Protein AF-A0A0S8JSH7-F1 (afdb_monomer)

Foldseek 3Di:
DVVVVVVVVVVVVVVVVPPDPPPPPPCPVVVVVVVVVVCVVVDDPPPPPPADPLRVVLVVLVVVLVVCCVLLPDPDPPPPPPPVCVVDVDPDPDDNDPCVVVCPDDDDSVRVNVVSCVVSVVVSVVSVVVRVVVVVVVVVVVD

Mean predicted aligned error: 18.82 Å

Sequence (143 aa):
MTARIKKEDQLISGIMKDYEMSNPPEDFTAKVMERVELESVAPVFLTKPLISRAGWIGISISIIILILIILLGPSGESSSQSWWSETLDWKFSLPEINLEKWRIIDFSNSTLTWIILGSGGILLLAMIERWIEENRFRQTLFL

Radius of gyration: 32.91 Å; Cα contacts (8 Å, |Δi|>4): 30; chains: 1; bounding box: 76×32×81 Å

Solvent-accessible surface area (backbone atoms only — not comparable to full-atom values): 8940 Å² total; per-residue (Å²): 118,72,72,56,57,55,51,53,50,51,51,51,54,49,56,59,66,71,47,72,82,69,76,71,60,92,56,46,66,56,55,49,49,51,50,48,52,63,54,64,67,47,75,66,82,73,79,69,66,95,61,54,75,63,50,55,51,47,53,53,51,53,53,51,53,53,51,48,50,67,74,50,44,74,90,58,97,66,92,66,74,56,74,61,65,81,74,43,95,69,87,76,83,69,80,84,74,75,56,74,86,72,59,88,64,96,67,55,52,66,59,49,49,53,51,49,51,54,54,49,50,54,51,48,51,56,40,52,52,53,41,50,50,60,53,51,58,65,56,66,78,77,115

pLDDT: mean 70.94, std 11.71, range [41.5, 87.56]

Secondary structure (DSSP, 8-state):
-HHHHHHHHHHHHHHHHHS--PPPPTTHHHHHHHHHHHHHTS-------SS-HHHHHHHHHHHHHHHHHHHHS--SSSS---HHHHH-----------GGGG-SS---HHHHHHHHHHHHHHHHHHHHHHHHHHHHHHHHTT-

Structure (mmCIF, N/CA/C/O backbone):
data_AF-A0A0S8JSH7-F1
#
_entry.id   AF-A0A0S8JSH7-F1
#
loop_
_atom_site.group_PDB
_atom_site.id
_atom_site.type_symbol
_atom_site.label_atom_id
_atom_site.label_alt_id
_atom_site.label_comp_id
_atom_site.label_asym_id
_atom_site.label_entity_id
_atom_site.label_seq_id
_atom_site.pdbx_PDB_ins_code
_atom_site.Cartn_x
_atom_site.Cartn_y
_atom_site.Cartn_z
_atom_site.occupancy
_atom_site.B_iso_or_equiv
_atom_site.auth_seq_id
_atom_site.auth_comp_id
_atom_site.auth_asym_id
_atom_site.auth_atom_id
_atom_site.pdbx_PDB_model_num
ATOM 1 N N . MET A 1 1 ? -10.795 -20.286 48.561 1.00 56.12 1 MET A N 1
ATOM 2 C CA . MET A 1 1 ? -11.539 -19.245 47.813 1.00 56.12 1 MET A CA 1
ATOM 3 C C . MET A 1 1 ? -12.968 -19.696 47.491 1.00 56.12 1 MET A C 1
ATOM 5 O O . MET A 1 1 ? -13.906 -18.994 47.833 1.00 56.12 1 MET A O 1
ATOM 9 N N . THR A 1 2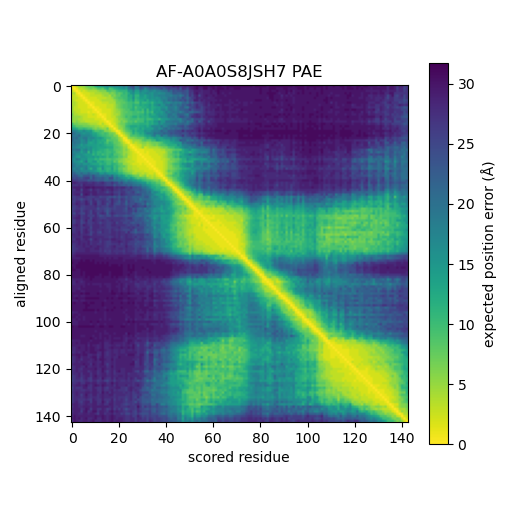 ? -13.150 -20.921 46.993 1.00 69.06 2 THR A N 1
ATOM 10 C CA . THR A 1 2 ? -14.439 -21.570 46.656 1.00 69.06 2 THR A CA 1
ATOM 11 C C . THR A 1 2 ? -15.473 -21.639 47.791 1.00 69.06 2 THR A C 1
ATOM 13 O O . THR A 1 2 ? -16.671 -21.565 47.544 1.00 69.06 2 THR A O 1
ATOM 16 N N . ALA A 1 3 ? -15.035 -21.741 49.051 1.00 72.81 3 ALA A N 1
ATOM 17 C CA . ALA A 1 3 ? -15.938 -21.842 50.202 1.00 72.81 3 ALA A CA 1
ATOM 18 C C . ALA A 1 3 ? -16.664 -20.531 50.564 1.00 72.81 3 ALA A C 1
ATOM 20 O O . ALA A 1 3 ? -17.693 -20.591 51.229 1.00 72.81 3 ALA A O 1
ATOM 21 N N . ARG A 1 4 ? -16.144 -19.359 50.161 1.00 73.25 4 ARG A N 1
ATOM 22 C CA . ARG A 1 4 ? -16.824 -18.067 50.384 1.00 73.25 4 ARG A CA 1
ATOM 23 C C . ARG A 1 4 ? -17.927 -17.843 49.355 1.00 73.25 4 ARG A C 1
ATOM 25 O O . ARG A 1 4 ? -19.059 -17.617 49.756 1.00 73.25 4 ARG A O 1
ATOM 32 N N . ILE A 1 5 ? -17.612 -18.085 48.081 1.00 77.69 5 ILE A N 1
ATOM 33 C CA . ILE A 1 5 ? -18.564 -18.030 46.960 1.00 77.69 5 ILE A CA 1
ATOM 34 C C . ILE A 1 5 ? -19.785 -18.903 47.264 1.00 77.69 5 ILE A C 1
ATOM 36 O O . ILE A 1 5 ? -20.910 -18.442 47.173 1.00 77.69 5 ILE A O 1
ATOM 40 N N . LYS A 1 6 ? -19.576 -20.137 47.745 1.00 78.19 6 LYS A N 1
ATOM 41 C CA . LYS A 1 6 ? -20.679 -21.046 48.089 1.00 78.19 6 LYS A CA 1
ATOM 42 C C . LYS A 1 6 ? -21.586 -20.522 49.214 1.00 78.19 6 LYS A C 1
ATOM 44 O O . LYS A 1 6 ? -22.777 -20.802 49.203 1.00 78.19 6 LYS A O 1
ATOM 49 N N . LYS A 1 7 ? -21.034 -19.796 50.192 1.00 78.81 7 LYS A N 1
ATOM 50 C CA . LYS A 1 7 ? -21.813 -19.219 51.301 1.00 78.81 7 LYS A CA 1
ATOM 51 C C . LYS A 1 7 ? -22.594 -17.987 50.858 1.00 78.81 7 LYS A C 1
ATOM 53 O O . LYS A 1 7 ? -23.730 -17.821 51.278 1.00 78.81 7 LYS A O 1
ATOM 58 N N . GLU A 1 8 ? -21.989 -17.154 50.019 1.00 80.94 8 GLU A N 1
ATOM 59 C CA . GLU A 1 8 ? -22.630 -15.977 49.425 1.00 80.94 8 GLU A CA 1
ATOM 60 C C . GLU A 1 8 ? -23.779 -16.397 48.504 1.00 80.94 8 GLU A C 1
ATOM 62 O O . GLU A 1 8 ? -24.885 -15.884 48.634 1.00 80.94 8 GLU A O 1
ATOM 67 N N . ASP A 1 9 ? -23.559 -17.414 47.674 1.00 81.81 9 ASP A N 1
ATOM 68 C CA . ASP A 1 9 ? -24.564 -17.972 46.766 1.00 81.81 9 ASP A CA 1
ATOM 69 C C . ASP A 1 9 ? -25.738 -18.606 47.533 1.00 81.81 9 ASP A C 1
ATOM 71 O O . ASP A 1 9 ? -26.906 -18.387 47.217 1.00 81.81 9 ASP A O 1
ATOM 75 N N . GLN A 1 10 ? -25.447 -19.310 48.635 1.00 83.25 10 GLN A N 1
ATOM 76 C CA . GLN A 1 10 ? -26.478 -19.828 49.539 1.00 83.25 10 GLN A CA 1
ATOM 77 C C . GLN A 1 10 ? -27.281 -18.710 50.215 1.00 83.25 10 GLN A C 1
ATOM 79 O O . GLN A 1 10 ? -28.500 -18.835 50.334 1.00 83.25 10 GLN A O 1
ATOM 84 N N . LEU A 1 11 ? -26.626 -17.617 50.616 1.00 81.94 11 LEU A N 1
ATOM 85 C CA . LEU A 1 11 ? -27.289 -16.459 51.216 1.00 81.94 11 LEU A CA 1
ATOM 86 C C . LEU A 1 11 ? -28.232 -15.780 50.212 1.00 81.94 11 LEU A C 1
ATOM 88 O O . LEU A 1 11 ? -29.386 -15.509 50.535 1.00 81.94 11 LEU A O 1
ATOM 92 N N . ILE A 1 12 ? -27.761 -15.571 48.980 1.00 81.44 12 ILE A N 1
ATOM 93 C CA . ILE A 1 12 ? -28.540 -14.977 47.886 1.00 81.44 12 ILE A CA 1
ATOM 94 C C . ILE A 1 12 ? -29.728 -15.876 47.527 1.00 81.44 12 ILE A C 1
ATOM 96 O O . ILE A 1 12 ? -30.850 -15.388 47.407 1.00 81.44 12 ILE A O 1
ATOM 100 N N . SER A 1 13 ? -29.509 -17.192 47.434 1.00 77.56 13 SER A N 1
ATOM 101 C CA . SER A 1 13 ? -30.575 -18.158 47.144 1.00 77.56 13 SER A CA 1
ATOM 102 C C . SER A 1 13 ? -31.654 -18.201 48.232 1.00 77.56 13 SER A C 1
ATOM 104 O O . SER A 1 13 ? -32.827 -18.376 47.915 1.00 77.56 13 SER A O 1
ATOM 106 N N . GLY A 1 14 ? -31.276 -18.004 49.503 1.00 78.50 14 GLY A N 1
ATOM 107 C CA . GLY A 1 14 ? -32.216 -17.908 50.622 1.00 78.50 14 GLY A CA 1
ATOM 108 C C . GLY A 1 14 ? -33.078 -16.652 50.524 1.00 78.50 14 GLY A C 1
ATOM 109 O O . GLY A 1 14 ? -34.299 -16.742 50.552 1.00 78.50 14 GLY A O 1
ATOM 110 N N . ILE A 1 15 ? -32.449 -15.499 50.281 1.00 78.81 15 ILE A N 1
ATOM 111 C CA . ILE A 1 15 ? -33.152 -14.216 50.127 1.00 78.81 15 ILE A CA 1
ATOM 112 C C . ILE A 1 15 ? -34.106 -14.242 48.921 1.00 78.81 15 ILE A C 1
ATOM 114 O O . ILE A 1 15 ? -35.228 -13.752 49.014 1.00 78.81 15 ILE A O 1
ATOM 118 N N . MET A 1 16 ? -33.689 -14.836 47.797 1.00 73.50 16 MET A N 1
ATOM 119 C CA . MET A 1 16 ? -34.543 -14.997 46.611 1.00 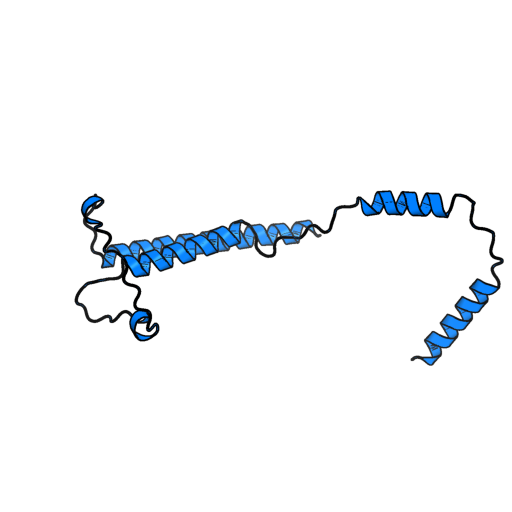73.50 16 MET A CA 1
ATOM 120 C C . MET A 1 16 ? -35.715 -15.953 46.837 1.00 73.50 16 MET A C 1
ATOM 122 O O . MET A 1 16 ? -36.757 -15.785 46.214 1.00 73.50 16 MET A O 1
ATOM 126 N N . LYS A 1 17 ? -35.546 -16.961 47.697 1.00 73.38 17 LYS A N 1
ATOM 127 C CA . LYS A 1 17 ? -36.601 -17.921 48.035 1.00 73.38 17 LYS A CA 1
ATOM 128 C C . LYS A 1 17 ? -37.638 -17.330 48.993 1.00 73.38 17 LYS A C 1
ATOM 130 O O . LYS A 1 17 ? -38.802 -17.712 48.916 1.00 73.38 17 LYS A O 1
ATOM 135 N N . ASP A 1 18 ? -37.207 -16.422 49.867 1.00 67.75 18 ASP A N 1
ATOM 136 C CA . ASP A 1 18 ? -38.059 -15.752 50.857 1.00 67.75 18 ASP A CA 1
ATOM 137 C C . ASP A 1 18 ? -38.806 -14.537 50.276 1.00 67.75 18 ASP A C 1
ATOM 139 O O . ASP A 1 18 ? -39.801 -14.090 50.846 1.00 67.75 18 ASP A O 1
ATOM 143 N N . TYR A 1 19 ? -38.372 -14.019 49.122 1.00 66.69 19 TYR A N 1
ATOM 144 C CA . TYR A 1 19 ? -39.201 -13.140 48.304 1.00 66.69 19 TYR A CA 1
ATOM 145 C C . TYR A 1 19 ? -40.306 -13.983 47.661 1.00 66.69 19 TYR A C 1
ATOM 147 O O . TYR A 1 19 ? -40.062 -14.726 46.710 1.00 66.69 19 TYR A O 1
ATOM 155 N N . GLU A 1 20 ? -41.531 -13.875 48.183 1.00 62.22 20 GLU A N 1
ATOM 156 C CA . GLU A 1 20 ? -42.716 -14.373 47.487 1.00 62.22 20 GLU A CA 1
ATOM 157 C C . GLU A 1 20 ? -42.661 -13.882 46.039 1.00 62.22 20 GLU A C 1
ATOM 159 O O . GLU A 1 20 ? -42.461 -12.691 45.785 1.00 62.22 20 GLU A O 1
ATOM 164 N N . MET A 1 21 ? -42.785 -14.819 45.095 1.00 60.09 21 MET A N 1
ATOM 165 C CA . MET A 1 21 ? -42.873 -14.534 43.668 1.00 60.09 21 MET A CA 1
ATOM 166 C C . MET A 1 21 ? -44.140 -13.712 43.439 1.00 60.09 21 MET A C 1
ATOM 168 O O . MET A 1 21 ? -45.200 -14.253 43.125 1.00 60.09 21 MET A O 1
ATOM 172 N N . SER A 1 22 ? -44.054 -12.398 43.643 1.00 60.84 22 SER A N 1
ATOM 173 C CA . SER A 1 22 ? -45.058 -11.474 43.158 1.00 60.84 22 SER A CA 1
ATOM 174 C C . SER A 1 22 ? -45.119 -11.719 41.662 1.00 60.84 22 SER A C 1
ATOM 176 O O . SER A 1 22 ? -44.111 -11.635 40.957 1.00 60.84 22 SER A O 1
ATOM 178 N N . ASN A 1 23 ? -46.287 -12.180 41.216 1.00 65.62 23 ASN A N 1
ATOM 179 C CA . ASN A 1 23 ? -46.502 -12.527 39.826 1.00 65.62 23 ASN A CA 1
ATOM 180 C C . ASN A 1 23 ? -45.998 -11.334 39.001 1.00 65.62 23 ASN A C 1
ATOM 182 O O . ASN A 1 23 ? -46.407 -10.201 39.299 1.00 65.62 23 ASN A O 1
ATOM 186 N N . PRO A 1 24 ? -45.054 -11.534 38.063 1.00 68.25 24 PRO A N 1
ATOM 187 C CA . PRO A 1 24 ? -44.576 -10.426 37.262 1.00 68.25 24 PRO A CA 1
ATOM 188 C C . PRO A 1 24 ? -45.799 -9.753 36.627 1.00 68.25 24 PRO A C 1
ATOM 190 O O . PRO A 1 24 ? -46.766 -10.448 36.298 1.00 68.25 24 PRO A O 1
ATOM 193 N N . PRO A 1 25 ? -45.800 -8.416 36.485 1.00 76.25 25 PRO A N 1
ATOM 194 C CA . PRO A 1 25 ? -46.873 -7.729 35.778 1.00 76.25 25 PRO A CA 1
ATOM 195 C C . PRO A 1 25 ? -47.149 -8.444 34.451 1.00 76.25 25 PRO A C 1
ATOM 197 O O . PRO A 1 25 ? -46.194 -8.864 33.799 1.00 76.25 25 PRO A O 1
ATOM 200 N N . GLU A 1 26 ? -48.413 -8.586 34.048 1.00 78.81 26 GLU A N 1
ATOM 201 C CA . GLU A 1 26 ? -48.790 -9.352 32.842 1.00 78.81 26 GLU A CA 1
ATOM 202 C C . GLU A 1 26 ? -48.011 -8.895 31.590 1.00 78.81 26 GLU A C 1
ATOM 204 O O . GLU A 1 26 ? -47.630 -9.707 30.749 1.00 78.81 26 GLU A O 1
ATOM 209 N N . ASP A 1 27 ? -47.643 -7.610 31.543 1.00 80.75 27 ASP A N 1
ATOM 210 C CA . ASP A 1 27 ? -46.872 -6.988 30.463 1.00 80.75 27 ASP A CA 1
ATOM 211 C C . ASP A 1 27 ? -45.346 -7.003 30.662 1.00 80.75 27 ASP A C 1
ATOM 213 O O . ASP A 1 27 ? -44.620 -6.349 29.913 1.00 80.75 27 ASP A O 1
ATOM 217 N N . PHE A 1 28 ? -44.814 -7.684 31.679 1.00 79.50 28 PHE A N 1
ATOM 218 C CA . PHE A 1 28 ? -43.373 -7.699 31.956 1.00 79.50 28 PHE A CA 1
ATOM 219 C C . PHE A 1 28 ? -42.592 -8.248 30.764 1.00 79.50 28 PHE A C 1
ATOM 221 O O . PHE A 1 28 ? -41.678 -7.595 30.261 1.00 79.50 28 PHE A O 1
ATOM 228 N N . THR A 1 29 ? -42.997 -9.416 30.268 1.00 84.75 29 THR A N 1
ATOM 229 C CA . THR A 1 29 ? -42.349 -10.045 29.115 1.00 84.75 29 THR A CA 1
ATOM 230 C C . THR A 1 29 ? -42.527 -9.201 27.857 1.00 84.75 29 THR A C 1
ATOM 232 O O . THR A 1 29 ? -41.574 -9.060 27.099 1.00 84.75 29 THR A O 1
ATOM 235 N N . ALA A 1 30 ? -43.695 -8.577 27.668 1.00 84.06 30 ALA A N 1
ATOM 236 C CA . ALA A 1 30 ? -43.943 -7.680 26.540 1.00 84.06 30 ALA A CA 1
ATOM 237 C C . ALA A 1 30 ? -43.017 -6.452 26.576 1.00 84.06 30 ALA A C 1
ATOM 239 O O . ALA A 1 30 ? -42.362 -6.160 25.583 1.00 84.06 30 ALA A O 1
ATOM 240 N N . LYS A 1 31 ? -42.869 -5.793 27.732 1.00 84.00 31 LYS A N 1
ATOM 241 C CA . LYS A 1 31 ? -41.975 -4.633 27.910 1.00 84.00 31 LYS A CA 1
ATOM 242 C C . LYS A 1 31 ? -40.495 -4.987 27.805 1.00 84.00 31 LYS A C 1
ATOM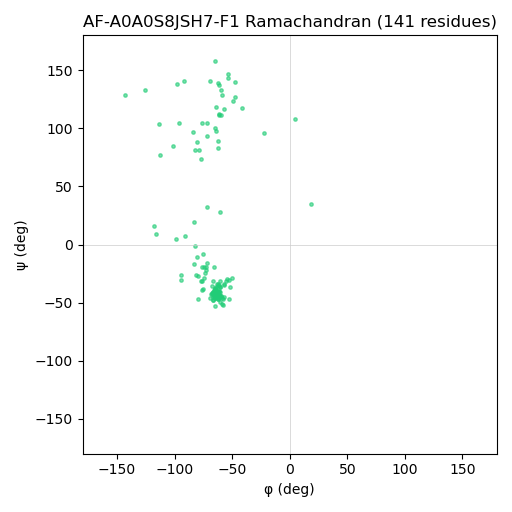 244 O O . LYS A 1 31 ? -39.703 -4.172 27.336 1.00 84.00 31 LYS A O 1
ATOM 249 N N . VAL A 1 32 ? -40.100 -6.170 28.276 1.00 85.38 32 VAL A N 1
ATOM 250 C CA . VAL A 1 32 ? -38.720 -6.652 28.134 1.00 85.38 32 VAL A CA 1
ATOM 251 C C . VAL A 1 32 ? -38.429 -6.964 26.669 1.00 85.38 32 VAL A C 1
ATOM 253 O O . VAL A 1 32 ? -37.414 -6.503 26.162 1.00 85.38 32 VAL A O 1
ATOM 256 N N . MET A 1 33 ? -39.328 -7.666 25.974 1.00 83.62 33 MET A N 1
ATOM 257 C CA . MET A 1 33 ? -39.176 -7.962 24.547 1.00 83.62 33 MET A CA 1
ATOM 258 C C . MET A 1 33 ? -39.206 -6.700 23.688 1.00 83.62 33 MET A C 1
ATOM 260 O O . MET A 1 33 ? -38.372 -6.577 22.806 1.00 83.62 33 MET A O 1
ATOM 264 N N . GLU A 1 34 ? -40.068 -5.728 23.987 1.00 85.31 34 GLU A N 1
ATOM 265 C CA . GLU A 1 34 ? -40.101 -4.432 23.297 1.00 85.31 34 GLU A CA 1
ATOM 266 C C . GLU A 1 34 ? -38.761 -3.692 23.430 1.00 85.31 34 GLU A C 1
ATOM 268 O O . GLU A 1 34 ? -38.219 -3.189 22.448 1.00 85.31 34 GLU A O 1
ATOM 273 N N . ARG A 1 35 ? -38.167 -3.673 24.631 1.00 81.19 35 ARG A N 1
ATOM 274 C CA . ARG A 1 35 ? -36.837 -3.075 24.844 1.00 81.19 35 ARG A CA 1
ATOM 275 C C . ARG A 1 35 ? -35.728 -3.855 24.153 1.00 81.19 35 ARG A C 1
ATOM 277 O O . ARG A 1 35 ? -34.852 -3.239 23.560 1.00 81.19 35 ARG A O 1
ATOM 284 N N . VAL A 1 36 ? -35.772 -5.184 24.206 1.00 80.06 36 VAL A N 1
ATOM 285 C CA . VAL A 1 36 ? -34.800 -6.048 23.526 1.00 80.06 36 VAL A CA 1
ATOM 286 C C . VAL A 1 36 ? -34.913 -5.897 22.015 1.00 80.06 36 VAL A C 1
ATOM 288 O O . VAL A 1 36 ? -33.889 -5.863 21.351 1.00 80.06 36 VAL A O 1
ATOM 291 N N . GLU A 1 37 ? -36.111 -5.747 21.457 1.00 79.00 37 GLU A N 1
ATOM 292 C CA . GLU A 1 37 ? -36.309 -5.490 20.031 1.00 79.00 37 GLU A CA 1
ATOM 293 C C . GLU A 1 37 ? -35.761 -4.113 19.645 1.00 79.00 37 GLU A C 1
ATOM 295 O O . GLU A 1 37 ? -34.958 -4.027 18.716 1.00 79.00 37 GLU A O 1
ATOM 300 N N . LEU A 1 38 ? -36.079 -3.060 20.407 1.00 75.25 38 LEU A N 1
ATOM 301 C CA . LEU A 1 38 ? -35.540 -1.711 20.189 1.00 75.25 38 LEU A CA 1
ATOM 302 C C . LEU A 1 38 ? -34.005 -1.655 20.316 1.00 75.25 38 LEU A C 1
ATOM 304 O O . LEU A 1 38 ? -33.354 -0.947 19.547 1.00 75.25 38 LEU A O 1
ATOM 308 N N . GLU A 1 39 ? -33.416 -2.420 21.239 1.00 67.12 39 GLU A N 1
ATOM 309 C CA . GLU A 1 39 ? -31.961 -2.538 21.410 1.00 67.12 39 GLU A CA 1
ATOM 310 C C . GLU A 1 39 ? -31.311 -3.520 20.420 1.00 67.12 39 GLU A C 1
ATOM 312 O O . GLU A 1 39 ? -30.152 -3.341 20.065 1.00 67.12 39 GLU A O 1
ATOM 317 N N . SER A 1 40 ? -32.027 -4.521 19.901 1.00 59.28 40 SER A N 1
ATOM 318 C CA . SER A 1 40 ? -31.528 -5.450 18.867 1.00 59.28 40 SER A CA 1
ATOM 319 C C . SER A 1 40 ? -31.414 -4.798 17.488 1.00 59.28 40 SER A C 1
ATOM 321 O O . SER A 1 40 ? -30.682 -5.281 16.623 1.00 59.28 40 SER A O 1
ATOM 323 N N . VAL A 1 41 ? -32.114 -3.675 17.299 1.00 58.62 41 VAL A N 1
ATOM 324 C CA . VAL A 1 41 ? -31.952 -2.774 16.152 1.00 58.62 41 VAL A CA 1
ATOM 325 C C . VAL A 1 41 ? -30.736 -1.850 16.346 1.00 58.62 41 VAL A C 1
ATOM 327 O O . VAL A 1 41 ? -30.293 -1.212 15.386 1.00 58.62 41 VAL A O 1
ATOM 330 N N . ALA A 1 42 ? -30.130 -1.803 17.545 1.00 60.00 42 ALA A N 1
ATOM 331 C CA . ALA A 1 42 ? -28.834 -1.157 17.728 1.00 60.00 42 ALA A CA 1
ATOM 332 C C . ALA A 1 42 ? -27.790 -1.872 16.856 1.00 60.00 42 ALA A C 1
ATOM 334 O O . ALA A 1 42 ? -27.810 -3.097 16.715 1.00 60.00 42 ALA A O 1
ATOM 335 N N . PRO A 1 43 ? -26.925 -1.099 16.185 1.00 53.50 43 PRO A N 1
ATOM 336 C CA . PRO A 1 43 ? -26.390 -1.465 14.891 1.00 53.50 43 PRO A CA 1
ATOM 337 C C . PRO A 1 43 ? -25.593 -2.757 14.988 1.00 53.50 43 PRO A C 1
ATOM 339 O O . PRO A 1 43 ? -24.525 -2.797 15.604 1.00 53.50 43 PRO A O 1
ATOM 342 N N . VAL A 1 44 ? -26.153 -3.787 14.341 1.00 55.97 44 VAL A N 1
ATOM 343 C CA . VAL A 1 44 ? -25.471 -4.820 13.556 1.00 55.97 44 VAL A CA 1
ATOM 344 C C . VAL A 1 44 ? -23.973 -4.637 13.663 1.00 55.97 44 VAL A C 1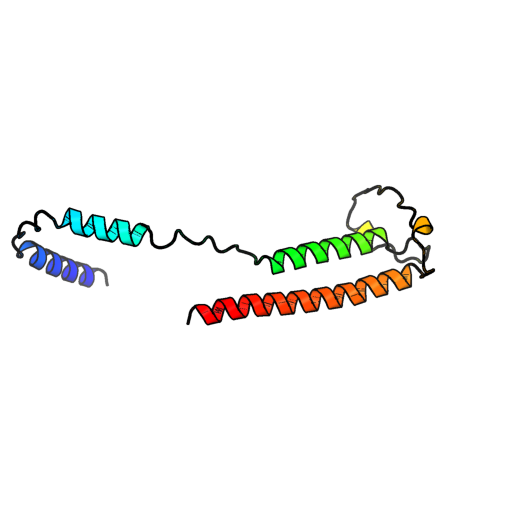
ATOM 346 O O . VAL A 1 44 ? -23.471 -3.665 13.098 1.00 55.97 44 VAL A O 1
ATOM 349 N N . PHE A 1 45 ? -23.306 -5.540 14.394 1.00 53.88 45 PHE A N 1
ATOM 350 C CA . PHE A 1 45 ? -21.855 -5.693 14.438 1.00 53.88 45 PHE A CA 1
ATOM 351 C C . PHE A 1 45 ? -21.239 -5.103 13.176 1.00 53.88 45 PHE A C 1
ATOM 353 O O . PHE A 1 45 ? -21.245 -5.737 12.120 1.00 53.88 45 PHE A O 1
ATOM 360 N N . LEU A 1 46 ? -20.788 -3.849 13.270 1.00 59.28 46 LEU A N 1
ATOM 361 C CA . LEU A 1 46 ? -20.112 -3.188 12.176 1.00 59.28 46 LEU A CA 1
ATOM 362 C C . LEU A 1 46 ? -18.851 -4.011 12.006 1.00 59.28 46 LEU A C 1
ATOM 364 O O . LEU A 1 46 ? -17.909 -3.868 12.786 1.00 59.28 46 LEU A O 1
ATOM 368 N N . THR A 1 47 ? -18.868 -4.936 11.046 1.00 60.44 47 THR A N 1
ATOM 369 C CA . THR A 1 47 ? -17.706 -5.720 10.658 1.00 60.44 47 THR A CA 1
ATOM 370 C C . THR A 1 47 ? -16.695 -4.712 10.153 1.00 60.44 47 THR A C 1
ATOM 372 O O . THR A 1 47 ? -16.710 -4.304 8.990 1.00 60.44 47 THR A O 1
ATOM 375 N N . LYS A 1 48 ? -15.885 -4.207 11.082 1.00 62.50 48 LYS A N 1
ATOM 376 C CA . LYS A 1 48 ? -14.878 -3.200 10.817 1.00 62.50 48 LYS A CA 1
ATOM 377 C C . LYS A 1 48 ? -13.888 -3.878 9.875 1.00 62.50 48 LYS A C 1
ATOM 379 O O . LYS A 1 48 ? -13.330 -4.911 10.249 1.00 62.50 48 LYS A O 1
ATOM 384 N N . PRO A 1 49 ? -13.709 -3.374 8.646 1.00 67.00 49 PRO A N 1
ATOM 385 C CA . PRO A 1 49 ? -12.791 -4.008 7.716 1.00 67.00 49 PRO A CA 1
ATOM 386 C C . PRO A 1 49 ? -11.394 -4.020 8.350 1.00 67.00 49 PRO A C 1
ATOM 388 O O . PRO A 1 49 ? -10.933 -2.979 8.822 1.00 67.00 49 PRO A O 1
ATOM 391 N N . LEU A 1 50 ? -10.749 -5.197 8.388 1.00 70.19 50 LEU A N 1
ATOM 392 C CA . LEU A 1 50 ? -9.431 -5.400 9.017 1.00 70.19 50 LEU A CA 1
ATOM 393 C C . LEU A 1 50 ? -8.368 -4.435 8.471 1.00 70.19 50 LEU A C 1
ATOM 395 O O . LEU A 1 50 ? -7.444 -4.059 9.184 1.00 70.19 50 LEU A O 1
ATOM 399 N N . ILE A 1 51 ? -8.512 -4.030 7.209 1.00 72.94 51 ILE A N 1
ATOM 400 C CA . ILE A 1 51 ? -7.637 -3.087 6.520 1.00 72.94 51 ILE A CA 1
ATOM 401 C C . ILE A 1 51 ? -8.494 -1.960 5.948 1.00 72.94 51 ILE A C 1
ATOM 403 O O . ILE A 1 51 ? -9.530 -2.201 5.321 1.00 72.94 51 ILE A O 1
ATOM 407 N N . SER A 1 52 ? -8.061 -0.716 6.171 1.00 78.31 52 SER A N 1
ATOM 408 C CA . SER A 1 52 ? -8.726 0.452 5.598 1.00 78.31 52 SER A CA 1
ATOM 409 C C . SER A 1 52 ? -8.624 0.442 4.072 1.00 78.31 52 SER A C 1
ATOM 411 O O . SER A 1 52 ? -7.728 -0.166 3.486 1.00 78.31 52 SER A O 1
ATOM 413 N N . ARG A 1 53 ? -9.535 1.149 3.397 1.00 78.31 53 ARG A N 1
ATOM 414 C CA . ARG A 1 53 ? -9.491 1.271 1.931 1.00 78.31 53 ARG A CA 1
ATOM 415 C C . ARG A 1 53 ? -8.152 1.860 1.463 1.00 78.31 53 ARG A C 1
ATOM 417 O O . ARG A 1 53 ? -7.631 1.421 0.446 1.00 78.31 53 ARG A O 1
ATOM 424 N N . ALA A 1 54 ? -7.563 2.781 2.232 1.00 77.75 54 ALA A N 1
ATOM 425 C CA . ALA A 1 54 ? -6.243 3.338 1.939 1.00 77.75 54 ALA A CA 1
ATOM 426 C C . ALA A 1 54 ? -5.122 2.288 2.029 1.00 77.75 54 ALA A C 1
ATOM 428 O O . ALA A 1 54 ? -4.245 2.265 1.169 1.00 77.75 54 ALA A O 1
ATOM 429 N N . GLY A 1 55 ? -5.185 1.375 3.006 1.00 79.56 55 GLY A N 1
ATOM 430 C CA . GLY A 1 55 ? -4.228 0.269 3.112 1.00 79.56 55 GLY A CA 1
ATOM 431 C C . GLY A 1 55 ? -4.243 -0.643 1.881 1.00 79.56 55 GLY A C 1
ATOM 432 O O . GLY A 1 55 ? -3.188 -0.996 1.361 1.00 79.56 55 GLY A O 1
ATOM 433 N N . TRP A 1 56 ? -5.430 -0.945 1.345 1.00 84.62 56 TRP A N 1
ATOM 434 C CA . TRP A 1 56 ? -5.565 -1.709 0.097 1.00 84.62 56 TRP A CA 1
ATOM 435 C C . TRP A 1 56 ? -4.965 -0.997 -1.118 1.00 84.62 56 TRP A C 1
ATOM 437 O O . TRP A 1 56 ? -4.303 -1.636 -1.936 1.00 84.62 56 TRP A O 1
ATOM 447 N N . ILE A 1 57 ? -5.150 0.322 -1.225 1.00 84.31 57 ILE A N 1
ATOM 448 C CA . ILE A 1 57 ? -4.535 1.116 -2.295 1.00 84.31 57 ILE A CA 1
ATOM 449 C C . ILE A 1 57 ? -2.998 1.070 -2.189 1.00 84.31 57 ILE A C 1
ATOM 451 O O . ILE A 1 57 ? -2.328 0.864 -3.202 1.00 84.31 57 ILE A O 1
ATOM 455 N N . GLY A 1 58 ? -2.436 1.200 -0.983 1.00 84.00 58 GLY A N 1
ATOM 456 C CA . GLY A 1 58 ? -0.986 1.126 -0.771 1.00 84.00 58 GLY A CA 1
ATOM 457 C C . GLY A 1 58 ? -0.396 -0.230 -1.172 1.00 84.00 58 GLY A C 1
ATOM 458 O O . GLY A 1 58 ? 0.614 -0.284 -1.876 1.00 84.00 58 GLY A O 1
ATOM 459 N N . ILE A 1 59 ? -1.069 -1.326 -0.805 1.00 85.25 59 ILE A N 1
ATOM 460 C CA . ILE A 1 59 ? -0.676 -2.691 -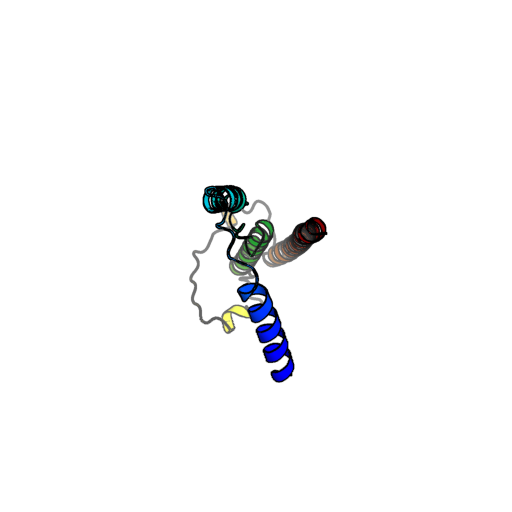1.196 1.00 85.25 59 ILE A CA 1
ATOM 461 C C . ILE A 1 59 ? -0.703 -2.843 -2.722 1.00 85.25 59 ILE A C 1
ATOM 463 O O . ILE A 1 59 ? 0.259 -3.338 -3.309 1.00 85.25 59 ILE A O 1
ATOM 467 N N . SER A 1 60 ? -1.768 -2.371 -3.376 1.00 85.81 60 SER A N 1
ATOM 468 C CA . SER A 1 60 ? -1.894 -2.441 -4.835 1.00 85.81 60 SER A CA 1
ATOM 469 C C . SER A 1 60 ? -0.763 -1.698 -5.547 1.00 85.81 60 SER A C 1
ATOM 471 O O . SER A 1 60 ? -0.205 -2.213 -6.512 1.00 85.81 60 SER A O 1
ATOM 473 N N . ILE A 1 61 ? -0.416 -0.496 -5.085 1.00 85.56 61 ILE A N 1
ATOM 474 C CA . ILE A 1 61 ? 0.644 0.318 -5.693 1.00 85.56 61 ILE A CA 1
ATOM 475 C C . ILE A 1 61 ? 2.012 -0.338 -5.508 1.00 85.56 61 ILE A C 1
ATOM 477 O O . ILE A 1 61 ? 2.792 -0.389 -6.456 1.00 85.56 61 ILE A O 1
ATOM 481 N N . SER A 1 62 ? 2.278 -0.896 -4.326 1.00 83.00 62 SER A N 1
ATOM 482 C CA . SER A 1 62 ? 3.520 -1.626 -4.050 1.00 83.00 62 SER A CA 1
ATOM 483 C C . SER A 1 62 ? 3.723 -2.794 -5.021 1.00 83.00 62 SER A C 1
ATOM 485 O O . SER A 1 62 ? 4.792 -2.941 -5.615 1.00 83.00 62 SER A O 1
ATOM 487 N N . ILE A 1 63 ? 2.664 -3.572 -5.266 1.00 87.56 63 ILE A N 1
ATOM 488 C CA . ILE A 1 63 ? 2.693 -4.686 -6.222 1.00 87.56 63 ILE A CA 1
ATOM 489 C C . ILE A 1 63 ? 2.956 -4.179 -7.648 1.00 87.56 63 ILE A C 1
ATOM 491 O O . ILE A 1 63 ? 3.766 -4.762 -8.364 1.00 87.56 63 ILE A O 1
ATOM 495 N N . ILE A 1 64 ? 2.321 -3.079 -8.059 1.00 86.75 64 ILE A N 1
ATOM 496 C CA . ILE A 1 64 ? 2.524 -2.492 -9.394 1.00 86.75 64 ILE A CA 1
ATOM 497 C C . ILE A 1 64 ? 3.972 -2.025 -9.579 1.00 86.75 64 ILE A C 1
ATOM 499 O O . ILE A 1 64 ? 4.571 -2.302 -10.616 1.00 86.75 64 ILE A O 1
ATOM 503 N N . ILE A 1 65 ? 4.556 -1.356 -8.582 1.00 84.62 65 ILE A N 1
ATOM 504 C CA . ILE A 1 65 ? 5.956 -0.908 -8.624 1.00 84.62 65 ILE A CA 1
ATOM 505 C C . ILE A 1 65 ? 6.897 -2.108 -8.755 1.00 84.62 65 ILE A C 1
ATOM 507 O O . ILE A 1 65 ? 7.810 -2.080 -9.578 1.00 84.62 65 ILE A O 1
ATOM 511 N N . LEU A 1 66 ? 6.651 -3.180 -7.996 1.00 81.75 66 LEU A N 1
ATOM 512 C CA . LEU A 1 66 ? 7.439 -4.409 -8.080 1.00 81.75 66 LEU A CA 1
ATOM 513 C C . LEU A 1 66 ? 7.393 -5.010 -9.493 1.00 81.75 66 LEU A C 1
ATOM 515 O O . LEU A 1 66 ? 8.430 -5.354 -10.055 1.00 81.75 66 LEU A O 1
ATOM 519 N N . ILE A 1 67 ? 6.199 -5.090 -10.086 1.00 82.19 67 ILE A N 1
ATOM 520 C CA . ILE A 1 67 ? 6.007 -5.587 -11.454 1.00 82.19 67 ILE A CA 1
ATOM 521 C C . ILE A 1 67 ? 6.764 -4.704 -12.452 1.00 82.19 67 ILE A C 1
ATOM 523 O O . ILE A 1 67 ? 7.473 -5.224 -13.308 1.00 82.19 67 ILE A O 1
ATOM 527 N N . LEU A 1 68 ? 6.677 -3.378 -12.324 1.00 79.38 68 LEU A N 1
ATOM 528 C CA . LEU A 1 68 ? 7.406 -2.454 -13.196 1.00 79.38 68 LEU A CA 1
ATOM 529 C C . LEU A 1 68 ? 8.922 -2.628 -13.087 1.00 79.38 68 LEU A C 1
ATOM 531 O O . LEU A 1 68 ? 9.597 -2.606 -14.108 1.00 79.38 68 LEU A O 1
ATOM 535 N N . ILE A 1 69 ? 9.457 -2.849 -11.886 1.00 75.06 69 ILE A N 1
ATOM 536 C CA . ILE A 1 69 ? 10.890 -3.113 -11.688 1.00 75.06 69 ILE A CA 1
ATOM 537 C C . ILE A 1 69 ? 11.307 -4.429 -12.354 1.00 75.06 69 ILE A C 1
ATOM 539 O O . ILE A 1 69 ? 12.389 -4.505 -12.927 1.00 75.06 69 ILE A O 1
ATOM 543 N N . ILE A 1 70 ? 10.458 -5.456 -12.306 1.00 74.44 70 ILE A N 1
ATOM 544 C CA . ILE A 1 70 ? 10.722 -6.744 -12.960 1.00 74.44 70 ILE A CA 1
ATOM 545 C C . ILE A 1 70 ? 10.694 -6.598 -14.488 1.00 74.44 70 ILE A C 1
ATOM 547 O O . ILE A 1 70 ? 11.557 -7.149 -15.165 1.00 74.44 70 ILE A O 1
ATOM 551 N N . LEU A 1 71 ? 9.732 -5.846 -15.033 1.00 69.81 71 LEU A N 1
ATOM 552 C CA . LEU A 1 71 ? 9.576 -5.659 -16.480 1.00 69.81 71 LEU A CA 1
ATOM 553 C C . LEU A 1 71 ? 10.609 -4.697 -17.085 1.00 69.81 71 LEU A C 1
ATOM 555 O O . LEU A 1 71 ? 11.047 -4.913 -18.210 1.00 69.81 71 LEU A O 1
ATOM 559 N N . LEU A 1 72 ? 10.960 -3.622 -16.376 1.00 68.94 72 LEU A N 1
ATOM 560 C CA . LEU A 1 72 ? 11.898 -2.587 -16.839 1.00 68.94 72 LEU A CA 1
ATOM 561 C C . LEU A 1 72 ? 13.311 -2.784 -16.268 1.00 68.94 72 LEU A C 1
ATOM 563 O O . LEU A 1 72 ? 14.184 -1.938 -16.473 1.00 68.94 72 LEU A O 1
ATOM 567 N N . GLY A 1 73 ? 13.536 -3.875 -15.533 1.00 61.88 73 GLY A N 1
ATOM 568 C CA . GLY A 1 73 ? 14.842 -4.231 -14.997 1.00 61.88 73 GLY A CA 1
ATOM 569 C C . GLY A 1 73 ? 15.897 -4.273 -16.108 1.00 61.88 73 GLY A C 1
ATOM 570 O O . GLY A 1 73 ? 15.574 -4.594 -17.254 1.00 61.88 73 GLY A O 1
ATOM 571 N N . PRO A 1 74 ? 17.157 -3.910 -15.812 1.00 53.66 74 PRO A N 1
ATOM 572 C CA . PRO A 1 74 ? 18.186 -3.784 -16.833 1.00 53.66 74 PRO A CA 1
ATOM 573 C C . PRO A 1 74 ? 18.397 -5.118 -17.561 1.00 53.66 74 PRO A C 1
ATOM 575 O O . PRO A 1 74 ? 18.946 -6.063 -17.009 1.00 53.66 74 PRO A O 1
ATOM 578 N N . SER A 1 75 ? 18.005 -5.163 -18.834 1.00 52.72 75 SER A N 1
ATOM 579 C CA . SER A 1 75 ? 18.315 -6.233 -19.791 1.00 52.72 75 SER A CA 1
ATOM 580 C C . SER A 1 75 ? 19.696 -6.050 -20.444 1.00 52.72 75 SER A C 1
ATOM 582 O O . SER A 1 75 ? 19.946 -6.562 -21.532 1.00 52.72 75 SER A O 1
ATOM 584 N N . GLY A 1 76 ? 20.570 -5.251 -19.825 1.00 43.94 76 GLY A N 1
ATOM 585 C CA . GLY A 1 76 ? 21.879 -4.879 -20.354 1.00 43.94 76 GLY A CA 1
ATOM 586 C C . GLY A 1 76 ? 22.988 -5.742 -19.766 1.00 43.94 76 GLY A C 1
ATOM 587 O O . GLY A 1 76 ? 23.008 -5.994 -18.566 1.00 43.94 76 GLY A O 1
ATOM 588 N N . GLU A 1 77 ? 23.920 -6.144 -20.625 1.00 42.31 77 GLU A N 1
ATOM 589 C CA . GLU A 1 77 ? 25.064 -7.055 -20.447 1.00 42.31 77 GLU A CA 1
ATOM 590 C C . GLU A 1 77 ? 26.116 -6.623 -19.398 1.00 42.31 77 GLU A C 1
ATOM 592 O O . GLU A 1 77 ? 27.289 -6.978 -19.485 1.00 42.31 77 GLU A O 1
ATOM 597 N N . SER A 1 78 ? 25.734 -5.873 -18.368 1.00 41.50 78 SER A N 1
ATOM 598 C CA . SER A 1 78 ? 26.567 -5.608 -17.201 1.00 41.50 78 SER A CA 1
ATOM 599 C C . SER A 1 78 ? 26.109 -6.503 -16.058 1.00 41.50 78 SER A C 1
ATOM 601 O O . SER A 1 78 ? 25.261 -6.087 -15.281 1.00 41.50 78 SER A O 1
ATOM 603 N N . SER A 1 79 ? 26.622 -7.737 -16.023 1.00 42.66 79 SER A N 1
ATOM 604 C CA . SER A 1 79 ? 26.927 -8.599 -14.859 1.00 42.66 79 SER A CA 1
ATOM 605 C C . SER A 1 79 ? 26.286 -8.323 -13.478 1.00 42.66 79 SER A C 1
ATOM 607 O O . SER A 1 79 ? 26.921 -8.553 -12.452 1.00 42.66 79 SER A O 1
ATOM 609 N N . SER A 1 80 ? 25.048 -7.859 -13.394 1.00 46.66 80 SER A N 1
ATOM 610 C CA . SER A 1 80 ? 24.215 -7.943 -12.206 1.00 46.66 80 SER A CA 1
ATOM 611 C C . SER A 1 80 ? 23.108 -8.900 -12.578 1.00 46.66 80 SER A C 1
ATOM 613 O O . SER A 1 80 ? 22.000 -8.513 -12.949 1.00 46.66 80 SER A O 1
ATOM 615 N N . GLN A 1 81 ? 23.480 -10.174 -12.556 1.00 49.25 81 GLN A N 1
ATOM 616 C CA . GLN A 1 81 ? 22.541 -11.265 -12.469 1.00 49.25 81 GLN A CA 1
ATOM 617 C C . GLN A 1 81 ? 21.462 -10.872 -11.466 1.00 49.25 81 GLN A C 1
ATOM 619 O O . GLN A 1 81 ? 21.744 -10.534 -10.314 1.00 49.25 81 GLN A O 1
ATOM 624 N N . SER A 1 82 ? 20.239 -10.778 -11.963 1.00 60.72 82 SER A N 1
ATOM 625 C CA . SER A 1 82 ? 19.131 -10.266 -11.191 1.00 60.72 82 SER A CA 1
ATOM 626 C C . SER A 1 82 ? 18.940 -11.181 -9.981 1.00 60.72 82 SER A C 1
ATOM 628 O O . SER A 1 82 ? 18.587 -12.339 -10.147 1.00 60.72 82 SER A O 1
ATOM 630 N N . TRP A 1 83 ? 19.218 -10.712 -8.762 1.00 58.41 83 TRP A N 1
ATOM 631 C CA . TRP A 1 83 ? 19.234 -11.551 -7.545 1.00 58.41 83 TRP A CA 1
ATOM 632 C C . TRP A 1 83 ? 17.967 -12.420 -7.369 1.00 58.41 83 TRP A C 1
ATOM 634 O O . TRP A 1 83 ? 18.008 -13.527 -6.830 1.00 58.41 83 TRP A O 1
ATOM 644 N N . TRP A 1 84 ? 16.830 -11.955 -7.893 1.00 61.81 84 TRP A N 1
ATOM 645 C CA . TRP A 1 84 ? 15.569 -12.692 -7.890 1.00 61.81 84 TRP A CA 1
ATOM 646 C C . TRP A 1 84 ? 15.499 -13.849 -8.901 1.00 61.81 84 TRP A C 1
ATOM 648 O O . TRP A 1 84 ? 14.809 -14.824 -8.614 1.00 61.81 84 TRP A O 1
ATOM 65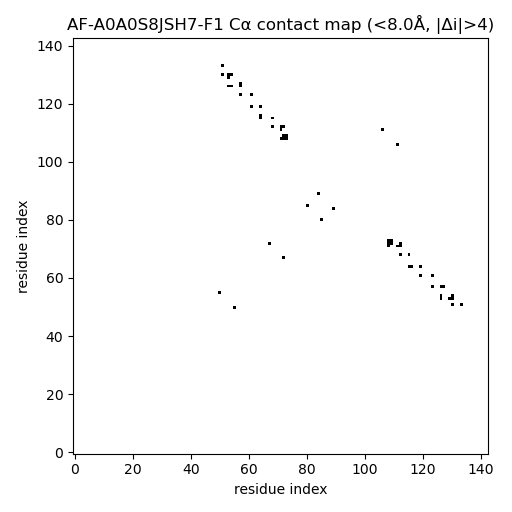8 N N . SER A 1 85 ? 16.211 -13.802 -10.034 1.00 61.44 85 SER A N 1
ATOM 659 C CA . SER A 1 85 ? 16.199 -14.879 -11.041 1.00 61.44 85 SER A CA 1
ATOM 660 C C . SER A 1 85 ? 16.980 -16.122 -10.609 1.00 61.44 85 SER A C 1
ATOM 662 O O . SER A 1 85 ? 16.701 -17.209 -11.095 1.00 61.44 85 SER A O 1
ATOM 664 N N . GLU A 1 86 ? 17.948 -15.982 -9.699 1.00 64.25 86 GLU A N 1
ATOM 665 C CA . GLU A 1 86 ? 18.658 -17.131 -9.109 1.00 64.25 86 GLU A CA 1
ATOM 666 C C . GLU A 1 86 ? 17.850 -17.813 -7.999 1.00 64.25 86 GLU A C 1
ATOM 668 O O . GLU A 1 86 ? 18.024 -18.999 -7.736 1.00 64.25 86 GLU A O 1
ATOM 673 N N . THR A 1 87 ? 16.968 -17.059 -7.338 1.00 63.97 87 THR A N 1
ATOM 674 C CA . THR A 1 87 ? 16.219 -17.531 -6.163 1.00 63.97 87 THR A CA 1
ATOM 675 C C . THR A 1 87 ? 14.840 -18.080 -6.541 1.00 63.97 87 THR A C 1
ATOM 67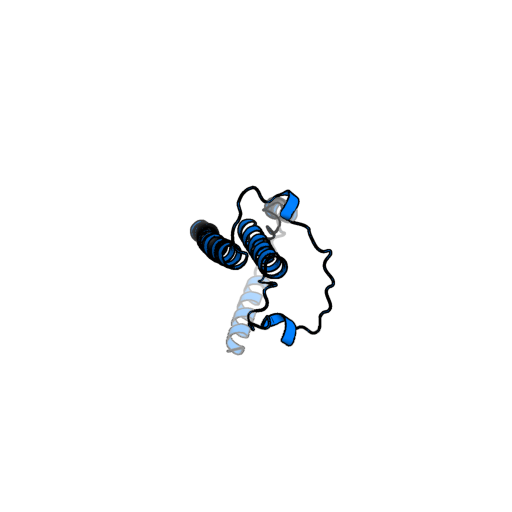7 O O . THR A 1 87 ? 14.285 -18.924 -5.838 1.00 63.97 87 THR A O 1
ATOM 680 N N . LEU A 1 88 ? 14.271 -17.609 -7.653 1.00 62.25 88 LEU A N 1
ATOM 681 C CA . LEU A 1 88 ? 12.965 -18.022 -8.151 1.00 62.25 88 LEU A CA 1
ATOM 682 C C . LEU A 1 88 ? 13.150 -18.770 -9.472 1.00 62.25 88 LEU A C 1
ATOM 684 O O . LEU A 1 88 ? 13.331 -18.155 -10.518 1.00 62.25 88 LEU A O 1
ATOM 688 N N . ASP A 1 89 ? 13.039 -20.099 -9.424 1.00 59.69 89 ASP A N 1
ATOM 689 C CA . ASP A 1 89 ? 13.123 -21.021 -10.575 1.00 59.69 89 ASP A CA 1
ATOM 690 C C . ASP A 1 89 ? 11.874 -20.931 -11.494 1.00 59.69 89 ASP A C 1
ATOM 692 O O . ASP A 1 89 ? 11.366 -21.904 -12.056 1.00 59.69 89 ASP A O 1
ATOM 696 N N . TRP A 1 90 ? 11.286 -19.737 -11.585 1.00 59.47 90 TRP A N 1
ATOM 697 C CA . TRP A 1 90 ? 10.047 -19.447 -12.290 1.00 59.47 90 TRP A CA 1
ATOM 698 C C . TRP A 1 90 ? 10.360 -18.924 -13.687 1.00 59.47 90 TRP A C 1
ATOM 700 O O . TRP A 1 90 ? 10.712 -17.763 -13.885 1.00 59.47 90 TRP A O 1
ATOM 710 N N . LYS A 1 91 ? 10.170 -19.784 -14.692 1.00 54.97 91 LYS A N 1
ATOM 711 C CA . LYS A 1 91 ? 10.257 -19.412 -16.109 1.00 54.97 91 LYS A CA 1
ATOM 712 C C . LYS A 1 91 ? 8.998 -18.674 -16.560 1.00 54.97 91 LYS A C 1
ATOM 714 O O . LYS A 1 91 ? 8.154 -19.224 -17.265 1.00 54.97 91 LYS A O 1
ATOM 719 N N . PHE A 1 92 ? 8.857 -17.423 -16.140 1.00 56.09 92 PHE A N 1
ATOM 720 C CA . PHE A 1 92 ? 7.798 -16.552 -16.633 1.00 56.09 92 PHE A CA 1
ATOM 721 C C . PHE A 1 92 ? 8.246 -15.909 -17.951 1.00 56.09 92 PHE A C 1
ATOM 723 O O . PHE A 1 92 ? 8.992 -14.934 -17.965 1.00 56.09 92 PHE A O 1
ATOM 730 N N . SER A 1 93 ? 7.830 -16.497 -19.076 1.00 55.97 93 SER A N 1
ATOM 731 C CA . SER A 1 93 ? 8.097 -15.939 -20.404 1.00 55.97 93 SER A CA 1
ATOM 732 C C . SER A 1 93 ? 7.083 -14.830 -20.682 1.00 55.97 93 SER A C 1
ATOM 734 O O . SER A 1 93 ? 5.989 -15.079 -21.189 1.00 55.97 93 SER A O 1
ATOM 736 N N . LEU A 1 94 ? 7.419 -13.606 -20.279 1.00 59.41 94 LEU A N 1
ATOM 737 C CA . LEU A 1 94 ? 6.611 -12.429 -20.576 1.00 59.41 94 LEU A CA 1
ATOM 738 C C . LEU A 1 94 ? 6.677 -12.098 -22.072 1.00 59.41 94 LEU A C 1
ATOM 740 O O . LEU A 1 94 ? 7.753 -12.201 -22.662 1.00 59.41 94 LEU A O 1
ATOM 744 N N . PRO A 1 95 ? 5.558 -11.684 -22.695 1.00 59.69 95 PRO A N 1
ATOM 745 C CA . PRO A 1 95 ? 5.607 -11.114 -24.030 1.00 59.69 95 PRO A CA 1
ATOM 746 C C . PRO A 1 95 ? 6.498 -9.870 -24.008 1.00 59.69 95 PRO A C 1
ATOM 748 O O . PRO A 1 95 ? 6.366 -9.017 -23.131 1.00 59.69 95 PRO A O 1
ATOM 751 N N . GLU A 1 96 ? 7.402 -9.782 -24.978 1.00 58.53 96 GLU A N 1
ATOM 752 C CA . GLU A 1 96 ? 8.297 -8.646 -25.154 1.00 58.53 96 GLU A CA 1
ATOM 753 C C . GLU A 1 96 ? 7.458 -7.410 -25.500 1.00 58.53 96 GLU A C 1
ATOM 755 O O . GLU A 1 96 ? 6.948 -7.245 -26.612 1.00 58.53 96 GLU A O 1
ATOM 760 N N . ILE A 1 97 ? 7.220 -6.566 -24.498 1.00 61.75 97 ILE A N 1
ATOM 761 C CA . ILE A 1 97 ? 6.451 -5.341 -24.677 1.00 61.75 97 ILE A CA 1
ATOM 762 C C . ILE A 1 97 ? 7.381 -4.350 -25.368 1.00 61.75 97 ILE A C 1
ATOM 764 O O . ILE A 1 97 ? 8.291 -3.802 -24.751 1.00 61.75 97 ILE A O 1
ATOM 768 N N . ASN A 1 98 ? 7.178 -4.134 -26.667 1.00 61.62 98 ASN A N 1
ATOM 769 C CA . ASN A 1 98 ? 7.977 -3.181 -27.427 1.00 61.62 98 ASN A CA 1
ATOM 770 C C . ASN A 1 98 ? 7.604 -1.739 -27.024 1.00 61.62 98 ASN A C 1
ATOM 772 O O . ASN A 1 98 ? 6.646 -1.146 -27.534 1.00 61.62 98 ASN A O 1
ATOM 776 N N . LEU A 1 99 ? 8.359 -1.196 -26.069 1.00 62.00 99 LEU A N 1
ATOM 777 C CA . LEU A 1 99 ? 8.194 0.151 -25.517 1.00 62.00 99 LEU A CA 1
ATOM 778 C C . LEU A 1 99 ? 8.704 1.259 -26.458 1.00 62.00 99 LEU A C 1
ATOM 780 O O . LEU A 1 99 ? 8.412 2.428 -26.206 1.00 62.00 99 LEU A O 1
ATOM 784 N N . GLU A 1 100 ? 9.378 0.925 -27.571 1.00 62.38 100 GLU A N 1
ATOM 785 C CA . GLU A 1 100 ? 9.849 1.909 -28.567 1.00 62.38 100 GLU A CA 1
ATOM 786 C C . GLU A 1 100 ? 8.690 2.751 -29.114 1.00 62.38 100 GLU A C 1
ATOM 788 O O . GLU A 1 100 ? 8.830 3.947 -29.353 1.00 62.38 100 GLU A O 1
ATOM 793 N N . LYS A 1 101 ? 7.498 2.152 -29.241 1.00 63.53 101 LYS A N 1
ATOM 794 C CA . LYS A 1 101 ? 6.301 2.832 -29.760 1.00 63.53 101 LYS A CA 1
ATOM 795 C C . LYS A 1 101 ? 5.786 3.962 -28.850 1.00 63.53 101 LYS A C 1
ATOM 797 O O . LYS A 1 101 ? 5.036 4.815 -29.315 1.00 63.53 101 LYS A O 1
ATOM 802 N N . TRP A 1 102 ? 6.176 3.976 -27.576 1.00 60.44 102 TRP A N 1
ATOM 803 C CA . TRP A 1 102 ? 5.755 4.969 -26.578 1.00 60.44 102 TRP A CA 1
ATOM 804 C C . TRP A 1 102 ? 6.922 5.821 -26.059 1.00 60.44 102 TRP A C 1
ATOM 806 O O . TRP A 1 102 ? 6.760 6.588 -25.107 1.00 60.44 102 TRP A O 1
ATOM 816 N N . ARG A 1 103 ? 8.101 5.709 -26.684 1.00 56.81 103 ARG A N 1
ATOM 817 C CA . ARG A 1 103 ? 9.327 6.392 -26.266 1.00 56.81 103 ARG A CA 1
ATOM 818 C C . ARG A 1 103 ? 9.303 7.852 -26.736 1.00 56.81 103 ARG A C 1
ATOM 820 O O . ARG A 1 103 ? 9.842 8.210 -27.773 1.00 56.81 103 ARG A O 1
ATOM 827 N N . ILE A 1 104 ? 8.617 8.704 -25.974 1.00 66.25 104 ILE A N 1
ATOM 828 C CA . ILE A 1 104 ? 8.598 10.166 -26.187 1.00 66.25 104 ILE A CA 1
ATOM 829 C C . ILE A 1 104 ? 9.919 10.797 -25.694 1.00 66.25 104 ILE A C 1
ATOM 831 O O . ILE A 1 104 ? 10.262 11.912 -26.079 1.00 66.25 104 ILE A O 1
ATOM 835 N N . ILE A 1 105 ? 10.666 10.086 -24.836 1.00 66.88 105 ILE A N 1
ATOM 836 C CA . ILE A 1 105 ? 11.906 10.551 -24.207 1.00 66.88 105 ILE A CA 1
ATOM 837 C C . ILE A 1 105 ? 12.886 9.371 -24.097 1.00 66.88 105 ILE A C 1
ATOM 839 O O . ILE A 1 105 ? 12.526 8.316 -23.572 1.00 66.88 105 ILE A O 1
ATOM 843 N N . ASP A 1 106 ? 14.119 9.556 -24.571 1.00 65.88 106 ASP A N 1
ATOM 844 C CA . ASP A 1 106 ? 15.185 8.546 -24.549 1.00 65.88 106 ASP A CA 1
ATOM 845 C C . ASP A 1 106 ? 15.883 8.523 -23.182 1.00 65.88 106 ASP A C 1
ATOM 847 O O . ASP A 1 106 ? 16.937 9.128 -22.980 1.00 65.88 106 ASP A O 1
ATOM 851 N N . PHE A 1 107 ? 15.285 7.838 -22.210 1.00 63.62 107 PHE A N 1
ATOM 852 C CA . PHE A 1 107 ? 15.945 7.553 -20.938 1.00 63.62 107 PHE A CA 1
ATOM 853 C C . PHE A 1 107 ? 16.674 6.209 -20.996 1.00 63.62 107 PHE A C 1
ATOM 855 O O . PHE A 1 107 ? 16.157 5.228 -21.524 1.00 63.62 107 PHE A O 1
ATOM 862 N N . SER A 1 108 ? 17.865 6.139 -20.398 1.00 71.12 108 SER A N 1
ATOM 863 C CA . SER A 1 108 ? 18.538 4.858 -20.165 1.00 71.12 108 SER A CA 1
ATOM 864 C C . SER A 1 108 ? 17.686 3.996 -19.228 1.00 71.12 108 SER A C 1
ATOM 866 O O . SER A 1 108 ? 17.170 4.506 -18.227 1.00 71.12 108 SER A O 1
ATOM 868 N N . ASN A 1 109 ? 17.584 2.689 -19.491 1.00 70.62 109 ASN A N 1
ATOM 869 C CA . ASN A 1 109 ? 16.851 1.753 -18.626 1.00 70.62 109 ASN A CA 1
ATOM 870 C C . ASN A 1 109 ? 17.310 1.857 -17.160 1.00 70.62 109 ASN A C 1
ATOM 872 O O . ASN A 1 109 ? 16.484 1.865 -16.252 1.00 70.62 109 ASN A O 1
ATOM 876 N N . SER A 1 110 ? 18.610 2.080 -16.923 1.00 73.62 110 SER A N 1
ATOM 877 C CA . SER A 1 110 ? 19.139 2.342 -15.578 1.00 73.62 110 SER A CA 1
ATOM 878 C C . SER A 1 110 ? 18.518 3.603 -14.960 1.00 73.62 110 SER A C 1
ATOM 880 O O . SER A 1 110 ? 17.955 3.547 -13.870 1.00 73.62 110 SER A O 1
ATOM 882 N N . THR A 1 111 ? 18.496 4.731 -15.678 1.00 78.12 111 THR A N 1
ATOM 883 C CA . THR A 1 111 ? 17.879 5.975 -15.178 1.00 78.12 111 THR A CA 1
ATOM 884 C C . THR A 1 111 ? 16.374 5.845 -14.924 1.00 78.12 111 THR A C 1
ATOM 886 O O . THR A 1 111 ? 15.885 6.383 -13.933 1.00 78.12 111 THR A O 1
ATOM 889 N N . LEU A 1 112 ? 15.648 5.073 -15.742 1.00 74.88 112 LEU A N 1
ATOM 890 C CA . LEU A 1 112 ? 14.224 4.795 -15.521 1.00 74.88 112 LEU A CA 1
ATOM 891 C C . LEU A 1 112 ? 13.988 4.001 -14.236 1.00 74.88 112 LEU A C 1
ATOM 893 O O . LEU A 1 112 ? 13.102 4.362 -13.462 1.00 74.88 112 LEU A O 1
ATOM 897 N N . THR A 1 113 ? 14.797 2.974 -13.961 1.00 74.81 113 THR A N 1
ATOM 898 C CA . THR A 1 113 ? 14.660 2.202 -12.713 1.00 74.81 113 THR A CA 1
ATOM 899 C C . THR A 1 113 ? 14.880 3.066 -11.472 1.00 74.81 113 THR A C 1
ATOM 901 O O . THR A 1 113 ? 14.101 2.970 -10.527 1.00 74.81 113 THR A O 1
ATOM 904 N N . TRP A 1 114 ? 15.859 3.978 -11.490 1.00 80.44 114 TRP A N 1
ATOM 905 C CA . TRP A 1 114 ? 16.093 4.923 -10.391 1.00 80.44 114 TRP A CA 1
ATOM 906 C C . TRP A 1 114 ? 14.948 5.920 -10.204 1.00 80.44 114 TRP A C 1
ATOM 908 O O . TRP A 1 114 ? 14.576 6.214 -9.068 1.00 80.44 114 TRP A O 1
ATOM 918 N N . ILE A 1 115 ? 14.350 6.410 -11.292 1.00 84.56 115 ILE A N 1
ATOM 919 C CA . ILE A 1 115 ? 13.180 7.298 -11.226 1.00 84.56 115 ILE A CA 1
ATOM 920 C C . ILE A 1 115 ? 11.973 6.551 -10.648 1.00 84.56 115 ILE A C 1
ATOM 922 O O . ILE A 1 115 ? 11.281 7.086 -9.779 1.00 84.56 115 ILE A O 1
ATOM 926 N N . ILE A 1 116 ? 11.727 5.313 -11.083 1.00 83.12 116 ILE A N 1
ATOM 927 C CA . ILE A 1 116 ? 10.620 4.480 -10.590 1.00 83.12 116 ILE A CA 1
ATOM 928 C C . ILE A 1 116 ? 10.823 4.125 -9.114 1.00 83.12 116 ILE A C 1
ATOM 930 O O . ILE A 1 116 ? 9.887 4.253 -8.330 1.00 83.12 116 ILE A O 1
ATOM 934 N N . LEU A 1 117 ? 12.036 3.743 -8.708 1.00 81.44 117 LEU A N 1
ATOM 935 C CA . LEU A 1 117 ? 12.364 3.454 -7.308 1.00 81.44 117 LEU A CA 1
ATOM 936 C C . LEU A 1 117 ? 12.247 4.699 -6.426 1.00 81.44 117 LEU A C 1
ATOM 938 O O . LEU A 1 117 ? 11.643 4.639 -5.357 1.00 81.44 117 LEU A O 1
ATOM 942 N N . GLY A 1 118 ? 12.786 5.834 -6.877 1.00 84.69 118 GLY A N 1
ATOM 943 C CA . GLY A 1 118 ? 12.738 7.092 -6.137 1.00 84.69 118 GLY A CA 1
ATOM 944 C C . GLY A 1 118 ? 11.309 7.611 -5.976 1.00 84.69 118 GLY A C 1
ATOM 945 O O . GLY A 1 118 ? 10.857 7.851 -4.857 1.00 84.69 118 GLY A O 1
ATOM 946 N N . SER A 1 119 ? 10.564 7.728 -7.078 1.00 83.75 119 SER A N 1
ATOM 947 C CA . SER A 1 119 ? 9.165 8.178 -7.046 1.00 83.75 119 SER A CA 1
ATOM 948 C C . SER A 1 119 ? 8.247 7.179 -6.338 1.00 83.75 119 SER A C 1
ATOM 950 O O . SER A 1 119 ? 7.407 7.584 -5.535 1.00 83.75 119 SER A O 1
ATOM 952 N N . GLY A 1 120 ? 8.444 5.879 -6.569 1.00 84.50 120 GLY A N 1
ATOM 953 C CA . GLY A 1 120 ? 7.706 4.806 -5.913 1.00 84.50 120 GLY A CA 1
ATOM 954 C C . GLY A 1 120 ? 7.937 4.772 -4.403 1.00 84.50 120 GLY A C 1
ATOM 955 O O . GLY A 1 120 ? 6.980 4.621 -3.645 1.00 84.50 120 GLY A O 1
ATOM 956 N N . GLY A 1 121 ? 9.175 4.992 -3.953 1.00 84.38 121 GLY A N 1
ATOM 957 C CA . GLY A 1 121 ? 9.514 5.099 -2.533 1.00 84.38 121 GLY A CA 1
ATOM 958 C C . GLY A 1 121 ? 8.852 6.301 -1.855 1.00 84.38 121 GLY A C 1
ATOM 959 O O . GLY A 1 121 ? 8.274 6.158 -0.778 1.00 84.38 121 GLY A O 1
ATOM 960 N N . ILE A 1 122 ? 8.855 7.466 -2.510 1.00 87.19 122 ILE A N 1
ATOM 961 C CA . ILE A 1 122 ? 8.185 8.676 -2.003 1.00 87.19 122 ILE A CA 1
ATOM 962 C C . ILE A 1 122 ? 6.664 8.461 -1.914 1.00 87.19 122 ILE A C 1
ATOM 964 O O . ILE A 1 122 ? 6.046 8.809 -0.907 1.00 87.19 122 ILE A O 1
ATOM 968 N N . LEU A 1 123 ? 6.060 7.832 -2.928 1.00 84.50 123 LEU A N 1
ATOM 969 C CA . LEU A 1 123 ? 4.638 7.464 -2.929 1.00 84.50 123 LEU A CA 1
ATOM 970 C C . LEU A 1 123 ? 4.285 6.478 -1.809 1.00 84.50 123 LEU A C 1
ATOM 972 O O . LEU A 1 123 ? 3.237 6.620 -1.177 1.00 84.50 123 LEU A O 1
ATOM 976 N N . LEU A 1 124 ? 5.153 5.500 -1.542 1.00 82.31 124 LEU A N 1
ATOM 977 C CA . LEU A 1 124 ? 4.981 4.551 -0.441 1.00 82.31 124 LEU A CA 1
ATOM 978 C C . LEU A 1 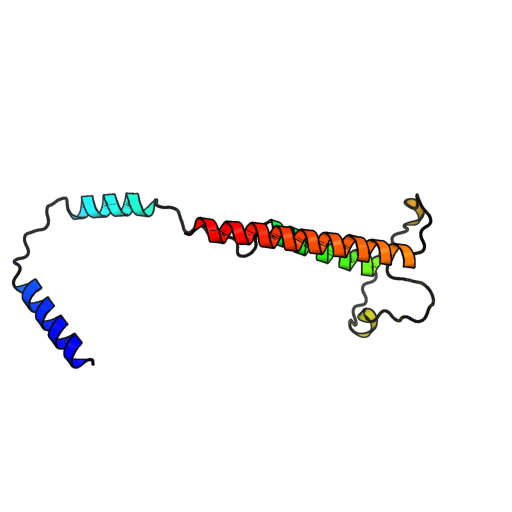124 ? 5.038 5.238 0.926 1.00 82.31 124 LEU A C 1
ATOM 980 O O . LEU A 1 124 ? 4.201 4.948 1.779 1.00 82.31 124 LEU A O 1
ATOM 984 N N . LEU A 1 125 ? 5.966 6.175 1.129 1.00 85.12 125 LEU A N 1
ATOM 985 C CA . LEU A 1 125 ? 6.039 6.954 2.370 1.00 85.12 125 LEU A CA 1
ATOM 986 C C . LEU A 1 125 ? 4.776 7.801 2.578 1.00 85.12 125 LEU A C 1
ATOM 988 O O . LEU A 1 125 ? 4.163 7.723 3.641 1.00 85.12 125 LEU A O 1
ATOM 992 N N . ALA A 1 126 ? 4.315 8.508 1.543 1.00 84.06 126 ALA A N 1
ATOM 993 C CA . ALA A 1 126 ? 3.075 9.288 1.605 1.00 84.06 126 ALA A CA 1
ATOM 994 C C . ALA A 1 126 ? 1.834 8.410 1.889 1.00 84.06 126 ALA A C 1
ATOM 996 O O . ALA A 1 126 ? 0.907 8.821 2.589 1.00 84.06 126 ALA A O 1
ATOM 997 N N . MET A 1 127 ? 1.809 7.175 1.375 1.00 78.19 127 MET A N 1
ATOM 998 C CA . MET A 1 127 ? 0.759 6.193 1.679 1.00 78.19 127 MET A CA 1
ATOM 999 C C . MET A 1 127 ? 0.787 5.745 3.138 1.00 78.19 127 MET A C 1
ATOM 1001 O O . MET A 1 127 ? -0.271 5.625 3.758 1.00 78.19 127 MET A O 1
ATOM 1005 N N . ILE A 1 128 ? 1.979 5.503 3.686 1.00 82.88 128 ILE A N 1
ATOM 1006 C CA . ILE A 1 128 ? 2.156 5.120 5.090 1.00 82.88 128 ILE A CA 1
ATOM 1007 C C . ILE A 1 128 ? 1.693 6.257 6.006 1.00 82.88 128 ILE A C 1
ATOM 1009 O O . ILE A 1 128 ? 0.934 6.001 6.939 1.00 82.88 128 ILE A O 1
ATOM 1013 N N . GLU A 1 129 ? 2.068 7.504 5.716 1.00 82.06 129 GLU A N 1
ATOM 1014 C CA . GLU A 1 129 ? 1.606 8.680 6.468 1.00 82.06 129 GLU A CA 1
ATOM 1015 C C . GLU A 1 129 ? 0.076 8.790 6.463 1.00 82.06 129 GLU A C 1
ATOM 1017 O O . GLU A 1 129 ? -0.551 8.907 7.520 1.00 82.06 129 GLU A O 1
ATOM 1022 N N . ARG A 1 130 ? -0.542 8.641 5.286 1.00 80.50 130 ARG A N 1
ATOM 1023 C CA . ARG A 1 130 ? -2.002 8.673 5.135 1.00 80.50 130 ARG A CA 1
ATOM 1024 C C . ARG A 1 130 ? -2.698 7.521 5.866 1.00 80.50 130 ARG A C 1
ATOM 1026 O O . ARG A 1 130 ? -3.779 7.708 6.425 1.00 80.50 130 ARG A O 1
ATOM 1033 N N . TRP A 1 131 ? -2.092 6.334 5.889 1.00 80.19 131 TRP A N 1
ATOM 1034 C CA . TRP A 1 131 ? -2.601 5.193 6.654 1.00 80.19 131 TRP A CA 1
ATOM 1035 C C . TRP A 1 131 ? -2.512 5.440 8.168 1.00 80.19 131 TRP A C 1
ATOM 1037 O O . TRP A 1 131 ? -3.481 5.176 8.884 1.00 80.19 131 TRP A O 1
ATOM 1047 N N . ILE A 1 132 ? -1.400 6.005 8.655 1.00 82.50 132 ILE A N 1
ATOM 1048 C CA . ILE A 1 132 ? -1.218 6.377 10.068 1.00 82.50 132 ILE A CA 1
ATOM 1049 C C . ILE A 1 132 ? -2.250 7.426 10.491 1.00 82.50 132 ILE A C 1
ATOM 1051 O O . ILE A 1 132 ? -2.842 7.305 11.565 1.00 82.50 132 ILE A O 1
ATOM 1055 N N . GLU A 1 133 ? -2.502 8.441 9.663 1.00 80.62 133 GLU A N 1
ATOM 1056 C CA . GLU A 1 133 ? -3.550 9.437 9.909 1.00 80.62 133 GLU A CA 1
ATOM 1057 C C . GLU A 1 133 ? -4.925 8.800 10.048 1.00 80.62 133 GLU A C 1
ATOM 1059 O O . GLU A 1 133 ? -5.602 9.013 11.057 1.00 80.62 133 GLU A O 1
ATOM 1064 N N . GLU A 1 134 ? -5.314 7.968 9.084 1.00 77.44 134 GLU A N 1
ATOM 1065 C CA . GLU A 1 134 ? -6.614 7.307 9.114 1.00 77.44 134 GLU A CA 1
ATOM 1066 C C . GLU A 1 134 ? -6.769 6.417 10.358 1.00 77.44 134 GLU A C 1
ATOM 1068 O O . GLU A 1 134 ? -7.847 6.357 10.954 1.00 77.44 134 GLU A O 1
ATOM 1073 N N . ASN A 1 135 ? -5.695 5.757 10.798 1.00 75.06 135 ASN A N 1
ATOM 1074 C CA . ASN A 1 135 ? -5.729 4.914 11.991 1.00 75.06 135 ASN A CA 1
ATOM 1075 C C . ASN A 1 135 ? -5.710 5.716 13.303 1.00 75.06 135 ASN A C 1
ATOM 1077 O O . ASN A 1 135 ? -6.337 5.307 14.281 1.00 75.06 135 ASN A O 1
ATOM 1081 N N . ARG A 1 136 ? -5.061 6.883 13.320 1.00 75.12 136 ARG A N 1
ATOM 1082 C CA . ARG A 1 136 ? -5.052 7.819 14.454 1.00 75.12 136 ARG A CA 1
ATOM 1083 C C . ARG A 1 136 ? -6.436 8.424 14.704 1.00 75.12 136 ARG A C 1
ATOM 1085 O O . ARG A 1 136 ? -6.901 8.391 15.841 1.00 75.12 136 ARG A O 1
ATOM 1092 N N . PHE A 1 137 ? -7.147 8.861 13.660 1.00 66.50 137 PHE A N 1
ATOM 1093 C CA . PHE A 1 137 ? -8.539 9.332 13.786 1.00 66.50 137 PHE A CA 1
ATOM 1094 C C . PHE A 1 137 ? -9.486 8.250 14.322 1.00 66.50 137 PHE A C 1
ATOM 1096 O O . PHE A 1 137 ? -10.449 8.538 15.033 1.00 66.50 137 PHE A O 1
ATOM 1103 N N . ARG A 1 138 ? -9.199 6.980 14.016 1.00 64.75 138 ARG A N 1
ATOM 1104 C CA . ARG A 1 138 ? -9.980 5.842 14.513 1.00 64.75 138 ARG A CA 1
ATOM 1105 C C . ARG A 1 138 ? -9.773 5.556 15.999 1.00 64.75 138 ARG A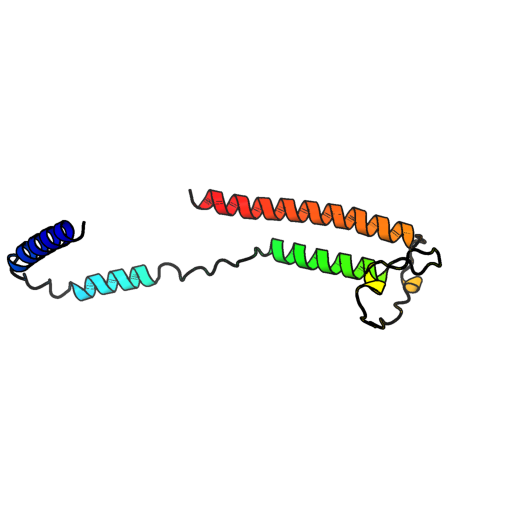 C 1
ATOM 1107 O O . ARG A 1 138 ? -10.590 4.815 16.528 1.00 64.75 138 ARG A O 1
ATOM 1114 N N . GLN A 1 139 ? -8.732 6.075 16.653 1.00 62.66 139 GLN A N 1
ATOM 1115 C CA . GLN A 1 139 ? -8.540 5.915 18.102 1.00 62.66 139 GLN A CA 1
ATOM 1116 C C . GLN A 1 139 ? -9.102 7.093 18.905 1.00 62.66 139 GLN A C 1
ATOM 1118 O O . GLN A 1 139 ? -9.594 6.889 20.008 1.00 62.66 139 GLN A O 1
ATOM 1123 N N . THR A 1 140 ? -9.111 8.302 18.340 1.00 62.09 140 THR A N 1
ATOM 1124 C CA . THR A 1 140 ? -9.661 9.495 19.008 1.00 62.09 140 THR A CA 1
ATOM 1125 C C . THR A 1 140 ? -11.190 9.536 19.048 1.00 62.09 140 THR A C 1
ATOM 1127 O O . THR A 1 140 ? -11.743 10.264 19.853 1.00 62.09 140 THR A O 1
ATOM 1130 N N . LEU A 1 141 ? -11.883 8.771 18.194 1.00 55.31 141 LEU A N 1
ATOM 1131 C CA . LEU A 1 141 ? -13.354 8.672 18.160 1.00 55.31 141 LEU A CA 1
ATOM 1132 C C . LEU A 1 141 ? -13.950 7.696 19.201 1.00 55.31 141 LEU A C 1
ATOM 1134 O O . LEU A 1 141 ? -15.166 7.542 19.246 1.00 55.31 141 LEU A O 1
ATOM 1138 N N . PHE A 1 142 ? -13.115 7.021 20.002 1.00 51.97 142 PHE A N 1
ATOM 1139 C CA . PHE A 1 142 ? -13.531 6.068 21.049 1.00 51.97 142 PHE A CA 1
ATOM 1140 C C . PHE A 1 142 ? -13.118 6.503 22.473 1.00 51.97 142 PHE A C 1
ATOM 1142 O O . PHE A 1 142 ? -13.131 5.677 23.386 1.00 51.97 142 PHE A O 1
ATOM 1149 N N . LEU A 1 143 ? -12.755 7.777 22.656 1.00 46.88 143 LEU A N 1
ATOM 1150 C CA . LEU A 1 143 ? -12.579 8.457 23.948 1.00 46.88 143 LEU A CA 1
ATOM 1151 C C . LEU A 1 143 ? -13.626 9.567 24.065 1.00 46.88 143 LEU A C 1
ATOM 1153 O O . LEU A 1 143 ? -14.134 9.755 25.189 1.00 46.88 143 LEU A O 1
#